Protein AF-A0A9R0BGF8-F1 (afdb_monomer_lite)

InterPro domains:
  IPR000837 AP-1 transcription factor [PTHR23351] (15-98)
  IPR004827 Basic-leucine zipper domain [PF00170] (15-69)
  IPR004827 Basic-leucine zipper domain [PS00036] (18-33)
  IPR004827 Basic-leucine zipper domain [PS50217] (13-76)
  IPR004827 Basic-leucine zipper domain [SM00338] (5-75)

Sequence (100 aa):
MQQFEKVKAKFFYQQKKRRREKNKVAAARCRNRKKERTDLLQKESERLETLNSELKSQIEELKSERQQLIVMLNLHRPTCIVRTDSVKSPESDQRSEQSD

pLDDT: mean 86.66, std 18.01, range [37.84, 98.69]

Secondary structure (DSSP, 8-state):
-HHHHHHHHHHHHHHHHHHHHHHHHHHHHHHHHHHHHHHHHHHHHHHHHHHHHHHHHHHHHHHHHHHHHHHHHHHHGGG-SS-------S-SSTTSSS--

Foldseek 3Di:
DVVVVVVVVVVVVVVVVVVVVVVVVVVVVVVVVVVVVVVVVVVVVVVVVVVVVVVVVVVVVVVVVVVVVVVVCVVCQVVDPPHDPDDDDPDPPPPPPPDD

Structure (mmCIF, N/CA/C/O backbone):
data_AF-A0A9R0BGF8-F1
#
_entry.id   AF-A0A9R0BGF8-F1
#
loop_
_atom_site.group_PDB
_atom_site.id
_atom_site.type_symbol
_atom_site.label_atom_id
_atom_site.label_alt_id
_atom_site.label_comp_id
_atom_site.label_asym_id
_atom_site.label_entity_id
_atom_site.label_seq_id
_atom_site.pdbx_PDB_ins_code
_atom_site.Cartn_x
_atom_site.Cartn_y
_atom_site.Cartn_z
_atom_site.occupancy
_atom_site.B_iso_or_equiv
_atom_site.auth_seq_id
_atom_site.auth_comp_id
_atom_site.auth_asym_id
_atom_site.auth_atom_id
_atom_site.pdbx_PDB_model_num
ATOM 1 N N . MET A 1 1 ? -30.826 -5.727 58.656 1.00 68.19 1 MET A N 1
ATOM 2 C CA . MET A 1 1 ? -31.056 -6.473 57.396 1.00 68.19 1 MET A CA 1
ATOM 3 C C . MET A 1 1 ? -31.217 -5.540 56.190 1.00 68.19 1 MET A C 1
ATOM 5 O O . MET A 1 1 ? -30.291 -5.474 55.395 1.00 68.19 1 MET A O 1
ATOM 9 N N . GLN A 1 2 ? -32.278 -4.728 56.087 1.00 78.38 2 GLN A N 1
ATOM 10 C CA . GLN A 1 2 ? -32.541 -3.889 54.893 1.00 78.38 2 GLN A CA 1
ATOM 11 C C . GLN A 1 2 ? -31.428 -2.891 54.507 1.00 78.38 2 GLN A C 1
ATOM 13 O O . GLN A 1 2 ? -31.187 -2.652 53.325 1.00 78.38 2 GLN A O 1
ATOM 18 N N . GLN A 1 3 ? -30.720 -2.304 55.478 1.00 79.50 3 GLN A N 1
ATOM 19 C CA . GLN A 1 3 ? -29.627 -1.366 55.175 1.00 79.50 3 GLN A CA 1
ATOM 20 C C . GLN A 1 3 ? -28.434 -2.054 54.492 1.00 79.50 3 GLN A C 1
ATOM 22 O O . GLN A 1 3 ? -27.812 -1.483 53.599 1.00 79.50 3 GLN A O 1
ATOM 27 N N . PHE A 1 4 ? -28.149 -3.306 54.855 1.00 88.50 4 PHE A N 1
ATOM 28 C CA . PHE A 1 4 ? -27.054 -4.080 54.273 1.00 88.50 4 PHE A CA 1
ATOM 29 C C . PHE A 1 4 ? -27.334 -4.436 52.805 1.00 88.50 4 PHE A C 1
ATOM 31 O O . PHE A 1 4 ? -26.458 -4.311 51.950 1.00 88.50 4 PHE A O 1
ATOM 38 N N . GLU A 1 5 ? -28.580 -4.791 52.485 1.00 89.94 5 GLU A N 1
ATOM 39 C CA . GLU A 1 5 ? -29.010 -5.067 51.110 1.00 89.94 5 GLU A CA 1
ATOM 40 C C . GLU A 1 5 ? -28.903 -3.832 50.211 1.00 89.94 5 GLU A C 1
ATOM 42 O O . GLU A 1 5 ? -28.400 -3.931 49.091 1.00 89.94 5 GLU A O 1
ATOM 47 N N . LYS A 1 6 ? -29.282 -2.649 50.714 1.00 88.56 6 LYS A N 1
ATOM 48 C CA . LYS A 1 6 ? -29.129 -1.378 49.983 1.00 88.56 6 LYS A CA 1
ATOM 49 C C . LYS A 1 6 ? -27.664 -1.061 49.680 1.00 88.56 6 LYS A C 1
ATOM 51 O O . LYS A 1 6 ? -27.336 -0.676 48.556 1.00 88.56 6 LYS A O 1
ATOM 56 N N . VAL A 1 7 ? -26.769 -1.253 50.652 1.00 91.94 7 VAL A N 1
ATOM 57 C CA . VAL A 1 7 ? -25.321 -1.052 50.463 1.00 91.94 7 VAL A CA 1
ATOM 58 C C . VAL A 1 7 ? -24.765 -2.040 49.434 1.00 91.94 7 VAL A C 1
ATOM 60 O O . VAL A 1 7 ? -24.049 -1.635 48.516 1.00 91.94 7 VAL A O 1
ATOM 63 N N . LYS A 1 8 ? -25.155 -3.315 49.520 1.00 93.44 8 LYS A N 1
ATOM 64 C CA . LYS A 1 8 ? -24.762 -4.364 48.572 1.00 93.44 8 LYS A CA 1
ATOM 65 C C . LYS A 1 8 ? -25.254 -4.063 47.149 1.00 93.44 8 LYS A C 1
ATOM 67 O O . LYS A 1 8 ? -24.479 -4.154 46.197 1.00 93.44 8 LYS A O 1
ATOM 72 N N . ALA A 1 9 ? -26.503 -3.621 46.996 1.00 93.88 9 ALA A N 1
ATOM 73 C CA . ALA A 1 9 ? -27.067 -3.207 45.710 1.00 93.88 9 ALA A CA 1
ATOM 74 C C . ALA A 1 9 ? -26.315 -2.006 45.110 1.00 93.88 9 ALA A C 1
ATOM 76 O O . ALA A 1 9 ? -25.961 -2.017 43.927 1.00 93.88 9 ALA A O 1
ATOM 77 N N . LYS A 1 10 ? -25.992 -0.998 45.933 1.00 94.38 10 LYS A N 1
ATOM 78 C CA . LYS A 1 10 ? -25.202 0.169 45.514 1.00 94.38 10 LYS A CA 1
ATOM 79 C C . LYS A 1 10 ? -23.789 -0.228 45.078 1.00 94.38 10 LYS A C 1
ATOM 81 O O . LYS A 1 10 ? -23.316 0.256 44.050 1.00 94.38 10 LYS A O 1
ATOM 86 N N . PHE A 1 11 ? -23.134 -1.140 45.798 1.00 95.31 11 PHE A N 1
ATOM 87 C CA . PHE A 1 11 ? -21.822 -1.673 45.424 1.00 95.31 11 PHE A CA 1
ATOM 88 C C . PHE A 1 11 ? -21.857 -2.386 44.064 1.00 95.31 11 PHE A C 1
ATOM 90 O O . PHE A 1 11 ? -21.073 -2.052 43.171 1.00 95.31 11 PHE A O 1
ATOM 97 N N . PHE A 1 12 ? -22.806 -3.305 43.856 1.00 95.38 12 PHE A N 1
ATOM 98 C CA . PHE A 1 12 ? -22.942 -4.013 42.580 1.00 95.38 12 PHE A CA 1
ATOM 99 C C . PHE A 1 12 ? -23.253 -3.076 41.413 1.00 95.38 12 PHE A C 1
ATOM 101 O O . PHE A 1 12 ? -22.699 -3.248 40.324 1.00 95.38 12 PHE A O 1
ATOM 108 N N . TYR A 1 13 ? -24.090 -2.059 41.631 1.00 96.69 13 TYR A N 1
ATOM 109 C CA . TYR A 1 13 ? -24.364 -1.034 40.627 1.00 96.69 13 TYR A CA 1
ATOM 110 C C . TYR A 1 13 ? -23.085 -0.289 40.217 1.00 96.69 13 TYR A C 1
ATOM 112 O O . TYR A 1 13 ? -22.776 -0.195 39.025 1.00 96.69 13 TYR A O 1
ATOM 120 N N . GLN A 1 14 ? -22.287 0.161 41.190 1.00 97.19 14 GLN A N 1
ATOM 121 C CA . GLN A 1 14 ? -21.020 0.848 40.925 1.00 97.19 14 GLN A CA 1
ATOM 122 C C . GLN A 1 14 ? -20.009 -0.066 40.221 1.00 97.19 14 GLN A C 1
ATOM 124 O O . GLN A 1 14 ? -19.338 0.352 39.274 1.00 97.19 14 GLN A O 1
ATOM 129 N N . GLN A 1 15 ? -19.937 -1.342 40.606 1.00 97.50 15 GLN A N 1
ATOM 130 C CA . GLN A 1 15 ? -19.053 -2.308 39.959 1.00 97.50 15 GLN A CA 1
ATOM 131 C C . GLN A 1 15 ? -19.481 -2.606 38.513 1.00 97.50 15 GLN A C 1
ATOM 133 O O . GLN A 1 15 ? -18.630 -2.666 37.619 1.00 97.50 15 GLN A O 1
ATOM 138 N N . LYS A 1 16 ? -20.792 -2.718 38.251 1.00 97.69 16 LYS A N 1
ATOM 139 C CA . LYS A 1 16 ? -21.359 -2.855 36.900 1.00 97.69 16 LYS A CA 1
ATOM 140 C C . LYS A 1 16 ? -21.056 -1.623 36.047 1.00 97.69 16 LYS A C 1
ATOM 142 O O . LYS A 1 16 ? -20.615 -1.785 34.909 1.00 97.69 16 LYS A O 1
ATOM 147 N N . LYS A 1 17 ? -21.210 -0.413 36.597 1.00 97.88 17 LYS A N 1
ATOM 148 C CA . LYS A 1 17 ? -20.850 0.844 35.923 1.00 97.88 17 LYS A CA 1
ATOM 149 C C . LYS A 1 17 ? -19.366 0.858 35.550 1.00 97.88 17 LYS A C 1
ATOM 151 O O . LYS A 1 17 ? -19.035 1.025 34.381 1.00 97.88 17 LYS A O 1
ATOM 156 N N . ARG A 1 18 ? -18.472 0.544 36.493 1.00 97.75 18 ARG A N 1
ATOM 157 C CA . ARG A 1 18 ? -17.022 0.485 36.236 1.00 97.75 18 ARG A CA 1
ATOM 158 C C . ARG A 1 18 ? -16.649 -0.547 35.166 1.00 97.75 18 ARG A C 1
ATOM 160 O O . ARG A 1 18 ? -15.766 -0.294 34.352 1.00 97.75 18 ARG A O 1
ATOM 167 N N . ARG A 1 19 ? -17.312 -1.711 35.145 1.00 98.31 19 ARG A N 1
ATOM 168 C CA . ARG A 1 19 ? -17.120 -2.723 34.089 1.00 98.31 19 ARG A CA 1
ATOM 169 C C . ARG A 1 19 ? -17.556 -2.211 32.716 1.00 98.31 19 ARG A C 1
ATOM 171 O O . ARG A 1 19 ? -16.839 -2.450 31.749 1.00 98.31 19 ARG A O 1
ATOM 178 N N . ARG A 1 20 ? -18.688 -1.504 32.629 1.00 98.38 20 ARG A N 1
ATOM 179 C CA . ARG A 1 20 ? -19.172 -0.901 31.376 1.00 98.38 20 ARG A CA 1
ATOM 180 C C . ARG A 1 20 ? -18.212 0.157 30.850 1.00 98.38 20 ARG A C 1
ATOM 182 O O . ARG A 1 20 ? -17.850 0.083 29.685 1.00 98.38 20 ARG A O 1
ATOM 189 N N . GLU A 1 21 ? -17.728 1.054 31.707 1.00 97.75 21 GLU A N 1
ATOM 190 C CA . GLU A 1 21 ? -16.747 2.068 31.294 1.00 97.75 21 GLU A CA 1
ATOM 191 C C . GLU A 1 21 ? -15.447 1.430 30.786 1.00 97.75 21 GLU A C 1
ATOM 193 O O . GLU A 1 21 ? -14.943 1.792 29.724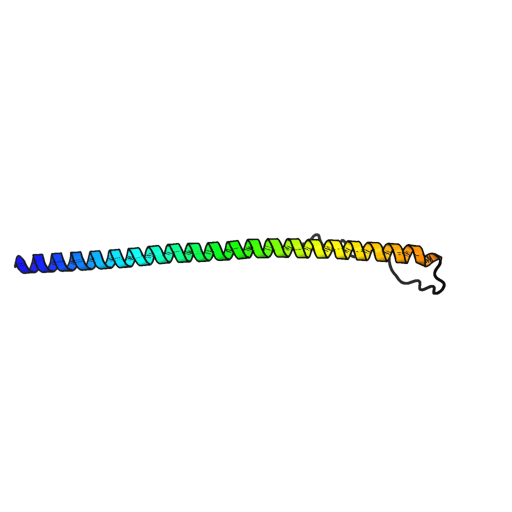 1.00 97.75 21 GLU A O 1
ATOM 198 N N . LYS A 1 22 ? -14.940 0.394 31.470 1.00 98.38 22 LYS A N 1
ATOM 199 C CA . LYS A 1 22 ? -13.776 -0.365 30.985 1.00 98.38 22 LYS A CA 1
ATOM 200 C C . LYS A 1 22 ? -14.028 -1.024 29.631 1.00 98.38 22 LYS A C 1
ATOM 202 O O . LYS A 1 22 ? -13.171 -0.959 28.754 1.00 98.38 22 LYS A O 1
ATOM 207 N N . ASN A 1 23 ? -15.186 -1.659 29.453 1.00 98.31 23 ASN A N 1
ATOM 208 C CA . ASN A 1 23 ? -15.535 -2.304 28.191 1.00 98.31 23 ASN A CA 1
ATOM 209 C C . ASN A 1 23 ? -15.720 -1.281 27.061 1.00 98.31 23 ASN A C 1
ATOM 211 O O . ASN A 1 23 ? -15.255 -1.533 25.957 1.00 98.31 23 ASN A O 1
ATOM 215 N N . LYS A 1 24 ? -16.289 -0.104 27.346 1.00 98.56 24 LYS A N 1
ATOM 216 C CA . LYS A 1 24 ? -16.409 1.009 26.395 1.00 98.56 24 LYS A CA 1
ATOM 217 C C . LYS A 1 24 ? -15.039 1.432 25.862 1.00 98.56 24 LYS A C 1
ATOM 219 O O . LYS A 1 24 ? -14.852 1.514 24.650 1.00 98.56 24 LYS A O 1
ATOM 224 N N . VAL A 1 25 ? -14.062 1.626 26.751 1.00 98.38 25 VAL A N 1
ATOM 225 C CA . VAL A 1 25 ? -12.685 1.969 26.357 1.00 98.38 25 VAL A CA 1
ATOM 226 C C . VAL A 1 25 ? -12.021 0.818 25.596 1.00 98.38 25 VAL A C 1
ATOM 228 O O . VAL A 1 25 ? -11.376 1.052 24.577 1.00 98.38 25 VAL A O 1
ATOM 231 N N . ALA A 1 26 ? -12.194 -0.427 26.044 1.00 98.62 26 ALA A N 1
ATOM 232 C CA . ALA A 1 26 ? -11.631 -1.593 25.363 1.00 98.62 26 ALA A CA 1
ATOM 233 C C . ALA A 1 26 ? -12.206 -1.774 23.946 1.00 98.62 26 ALA A C 1
ATOM 235 O O . ALA A 1 26 ? -11.452 -2.026 23.010 1.00 98.62 26 ALA A O 1
ATOM 236 N N . ALA A 1 27 ? -13.516 -1.581 23.771 1.00 98.62 27 ALA A N 1
ATOM 237 C CA . ALA A 1 27 ? -14.184 -1.641 22.476 1.00 98.62 27 ALA A CA 1
ATOM 238 C C . ALA A 1 27 ? -13.696 -0.528 21.540 1.00 98.62 27 ALA A C 1
ATOM 240 O O . ALA A 1 27 ? -13.398 -0.803 20.380 1.00 98.62 27 ALA A O 1
ATOM 241 N N . ALA A 1 28 ? -13.544 0.702 22.045 1.00 98.56 28 ALA A N 1
ATOM 242 C CA . ALA A 1 28 ? -12.968 1.805 21.276 1.00 98.56 28 ALA A CA 1
ATOM 243 C C . ALA A 1 28 ? -11.525 1.498 2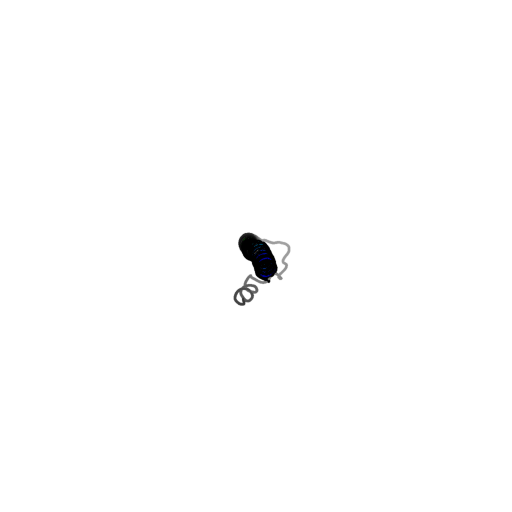0.841 1.00 98.56 28 ALA A C 1
ATOM 245 O O . ALA A 1 28 ? -11.201 1.620 19.664 1.00 98.56 28 ALA A O 1
ATOM 246 N N . ARG A 1 29 ? -10.679 1.000 21.754 1.00 98.62 29 ARG A N 1
ATOM 247 C CA . ARG A 1 29 ? -9.301 0.586 21.433 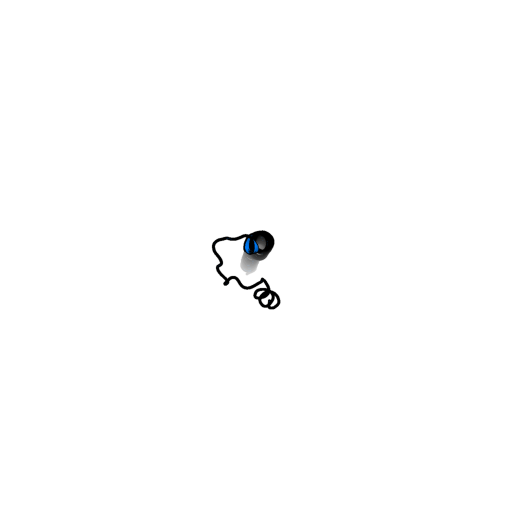1.00 98.62 29 ARG A CA 1
ATOM 248 C C . ARG A 1 29 ? -9.254 -0.543 20.405 1.00 98.62 29 ARG A C 1
ATOM 250 O O . ARG A 1 29 ? -8.411 -0.512 19.520 1.00 98.62 29 ARG A O 1
ATOM 257 N N . CYS A 1 30 ? -10.145 -1.527 20.504 1.00 98.62 30 CYS A N 1
ATOM 258 C CA . CYS A 1 30 ? -10.234 -2.621 19.537 1.00 98.62 30 CYS A CA 1
ATOM 259 C C . CYS A 1 30 ? -10.607 -2.105 18.139 1.00 98.62 30 CYS A C 1
ATOM 261 O O . CYS A 1 30 ? -9.935 -2.442 17.165 1.00 98.62 30 CYS A O 1
ATOM 263 N N . ARG A 1 31 ? -11.621 -1.234 18.049 1.00 98.62 31 ARG A N 1
ATOM 264 C CA . ARG A 1 31 ? -12.023 -0.591 16.789 1.00 98.62 31 ARG A CA 1
ATOM 265 C C . ARG A 1 31 ? -10.892 0.249 16.197 1.00 98.62 31 ARG A C 1
ATOM 267 O O . ARG A 1 31 ? -10.606 0.095 15.016 1.00 98.62 31 ARG A O 1
ATOM 274 N N . ASN A 1 32 ? -10.216 1.059 17.014 1.00 98.56 32 ASN A N 1
ATOM 275 C CA . ASN A 1 32 ? -9.098 1.887 16.558 1.00 98.56 32 ASN A CA 1
ATOM 276 C C . ASN A 1 32 ? -7.928 1.039 16.062 1.00 98.56 32 ASN A C 1
ATOM 278 O O . ASN A 1 32 ? -7.479 1.261 14.950 1.00 98.56 32 ASN A O 1
ATOM 282 N N . ARG A 1 33 ? -7.509 0.002 16.800 1.00 98.62 33 ARG A N 1
ATOM 283 C CA . ARG A 1 33 ? -6.440 -0.903 16.341 1.00 98.62 33 ARG A CA 1
ATOM 284 C C . ARG A 1 33 ? -6.784 -1.591 15.024 1.00 98.62 33 ARG A C 1
ATOM 286 O O . ARG A 1 33 ? -5.917 -1.753 14.174 1.00 98.62 33 ARG A O 1
ATOM 293 N N . LYS A 1 34 ? -8.043 -2.014 14.849 1.00 98.56 34 LYS A N 1
ATOM 294 C CA . LYS A 1 34 ? -8.497 -2.605 13.583 1.00 98.56 34 LYS A CA 1
ATOM 295 C C . LYS A 1 34 ? -8.426 -1.584 12.446 1.00 98.56 34 LYS A C 1
ATOM 297 O O . LYS A 1 34 ? -7.955 -1.933 11.367 1.00 98.56 34 LYS A O 1
ATOM 302 N N . LYS A 1 35 ? -8.868 -0.348 12.697 1.00 98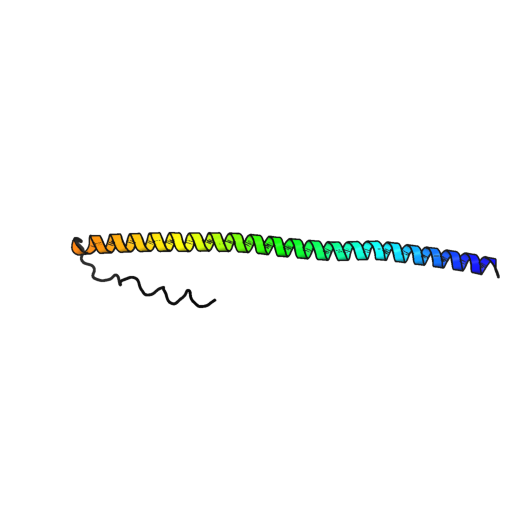.62 35 LYS A N 1
ATOM 303 C CA . LYS A 1 35 ? -8.797 0.749 11.730 1.00 98.62 35 LYS A CA 1
ATOM 304 C C . LYS A 1 35 ? -7.347 1.069 11.365 1.00 98.62 35 LYS A C 1
ATOM 306 O O . LYS A 1 35 ? -7.000 0.937 10.207 1.00 98.62 35 LYS A O 1
ATOM 311 N N . GLU A 1 36 ? -6.494 1.349 12.347 1.00 98.62 36 GLU A N 1
ATOM 312 C CA . GLU A 1 36 ? -5.064 1.633 12.152 1.00 98.62 36 GLU A CA 1
ATOM 313 C C . GLU A 1 36 ? -4.370 0.530 11.349 1.00 98.62 36 GLU A C 1
ATOM 315 O O . GLU A 1 36 ? -3.651 0.822 10.402 1.00 98.62 36 GLU A O 1
ATOM 320 N N . ARG A 1 37 ? -4.627 -0.746 11.667 1.00 98.50 37 ARG A N 1
ATOM 321 C CA . ARG A 1 37 ? -4.070 -1.866 10.897 1.00 98.50 37 ARG A CA 1
ATOM 322 C C . ARG A 1 37 ? -4.528 -1.847 9.438 1.00 98.50 37 ARG A C 1
ATOM 324 O O . ARG A 1 37 ? -3.726 -2.132 8.558 1.00 98.50 37 ARG A O 1
ATOM 331 N N . THR A 1 38 ? -5.802 -1.556 9.196 1.00 98.44 38 THR A N 1
ATOM 332 C CA . THR A 1 38 ? -6.362 -1.510 7.837 1.00 98.44 38 THR A CA 1
ATOM 333 C C . THR A 1 38 ? -5.784 -0.327 7.064 1.00 98.44 38 THR A C 1
ATOM 335 O O . THR A 1 38 ? -5.301 -0.513 5.955 1.00 98.44 38 THR A O 1
ATOM 338 N N . ASP A 1 39 ? -5.734 0.849 7.690 1.00 98.62 39 ASP A N 1
ATOM 339 C CA . ASP A 1 39 ? -5.182 2.072 7.106 1.00 98.62 39 ASP A CA 1
ATOM 340 C C . ASP A 1 39 ? -3.692 1.900 6.753 1.00 98.62 39 ASP A C 1
ATOM 342 O O . ASP A 1 39 ? -3.246 2.365 5.709 1.00 98.62 39 ASP A O 1
ATOM 346 N N . LEU A 1 40 ? -2.914 1.214 7.600 1.00 98.56 40 LEU A N 1
ATOM 347 C CA . LEU A 1 40 ? -1.504 0.911 7.326 1.00 98.56 40 LEU A CA 1
ATOM 348 C C . LEU A 1 40 ? -1.335 -0.030 6.132 1.00 98.56 40 LEU A C 1
ATOM 350 O O . LEU A 1 40 ? -0.516 0.241 5.261 1.00 98.56 40 LEU A O 1
ATOM 354 N N . LEU A 1 41 ? -2.105 -1.121 6.088 1.00 98.69 41 LEU A N 1
ATOM 355 C CA . LEU A 1 41 ? -2.038 -2.075 4.978 1.00 98.69 41 LEU A CA 1
ATOM 356 C C . LEU A 1 41 ? -2.449 -1.427 3.656 1.00 98.69 41 LEU A C 1
ATOM 358 O O . LEU A 1 41 ? -1.810 -1.671 2.640 1.00 98.69 41 LEU A O 1
ATOM 362 N N . GLN A 1 42 ? -3.479 -0.582 3.677 1.00 98.56 42 GLN A N 1
ATOM 363 C CA . GLN A 1 42 ? -3.927 0.119 2.483 1.00 98.56 42 GLN A CA 1
ATOM 364 C C . GLN A 1 42 ? -2.864 1.094 1.964 1.00 98.56 42 GLN A C 1
ATOM 366 O O . GLN A 1 42 ? -2.520 1.038 0.788 1.00 98.56 42 GLN A O 1
ATOM 371 N N . LYS A 1 43 ? -2.275 1.916 2.842 1.00 98.62 43 LYS A N 1
ATOM 372 C CA . LYS A 1 43 ? -1.181 2.822 2.457 1.00 98.62 43 LYS A CA 1
ATOM 373 C C . LYS A 1 43 ? 0.021 2.078 1.888 1.00 98.62 43 LYS A C 1
ATOM 375 O O . LYS A 1 43 ? 0.644 2.555 0.947 1.00 98.62 43 LYS A O 1
ATOM 380 N N . GLU A 1 44 ? 0.359 0.928 2.465 1.00 98.50 44 GLU A N 1
ATOM 381 C CA . GLU A 1 44 ? 1.465 0.116 1.963 1.00 98.50 44 GLU A CA 1
ATOM 382 C C . GLU A 1 44 ? 1.144 -0.500 0.594 1.00 98.50 44 GLU A C 1
ATOM 384 O O . GLU A 1 44 ? 2.017 -0.510 -0.269 1.00 98.50 44 GLU A O 1
ATOM 389 N N . SER A 1 45 ? -0.102 -0.933 0.355 1.00 98.62 45 SER A N 1
ATOM 390 C CA . SER A 1 45 ? -0.557 -1.387 -0.971 1.00 98.62 45 SER A CA 1
ATOM 391 C C . SER A 1 45 ? -0.411 -0.281 -2.013 1.00 98.62 45 SER A C 1
ATOM 393 O O . SER A 1 45 ? 0.261 -0.475 -3.020 1.00 98.62 45 SER A O 1
ATOM 395 N N . GLU A 1 46 ? -0.950 0.906 -1.729 1.00 98.56 46 GLU A N 1
ATOM 396 C CA . GLU A 1 46 ? -0.891 2.068 -2.626 1.00 98.56 46 GLU A CA 1
ATOM 397 C C . GLU A 1 46 ? 0.565 2.470 -2.933 1.00 98.56 46 GLU A C 1
ATOM 399 O O . GLU A 1 46 ? 0.928 2.754 -4.079 1.00 98.56 46 GLU A O 1
ATOM 404 N N . ARG A 1 47 ? 1.436 2.436 -1.915 1.00 98.50 47 ARG A N 1
ATOM 405 C CA . ARG A 1 47 ? 2.870 2.713 -2.066 1.00 98.50 47 ARG A CA 1
ATOM 406 C C . ARG A 1 47 ? 3.553 1.685 -2.969 1.00 98.50 47 ARG A C 1
ATOM 408 O O . ARG A 1 47 ? 4.345 2.063 -3.830 1.00 98.50 47 ARG A O 1
ATOM 415 N N . LEU A 1 48 ? 3.279 0.397 -2.759 1.00 98.62 48 LEU A N 1
ATOM 416 C CA . LEU A 1 48 ? 3.858 -0.684 -3.556 1.00 98.62 48 LEU A CA 1
ATOM 417 C C . LEU A 1 48 ? 3.350 -0.663 -5.000 1.00 98.62 48 LEU A C 1
ATOM 419 O O . LEU A 1 48 ? 4.142 -0.885 -5.908 1.00 98.62 48 LEU A O 1
ATOM 423 N N . GLU A 1 49 ? 2.073 -0.359 -5.225 1.00 98.38 49 GLU A N 1
ATOM 424 C CA . GLU A 1 49 ? 1.495 -0.202 -6.565 1.00 98.38 49 GLU A CA 1
ATOM 425 C C . GLU A 1 49 ? 2.164 0.938 -7.333 1.00 98.38 49 GLU A C 1
ATOM 427 O O . GLU A 1 49 ? 2.575 0.749 -8.479 1.00 98.38 49 GLU A O 1
ATOM 432 N N . THR A 1 50 ? 2.353 2.084 -6.672 1.00 98.44 50 THR A N 1
ATOM 433 C CA . THR A 1 50 ? 3.059 3.234 -7.254 1.00 98.44 50 THR A CA 1
ATOM 434 C C . THR A 1 50 ? 4.483 2.842 -7.643 1.00 98.44 50 THR A C 1
ATOM 436 O O . THR A 1 50 ? 4.854 2.951 -8.811 1.00 98.44 50 THR A O 1
ATOM 439 N N . LEU A 1 51 ? 5.251 2.277 -6.706 1.00 98.44 51 LEU A N 1
ATOM 440 C CA . LEU A 1 51 ? 6.637 1.876 -6.957 1.00 98.44 51 LEU A CA 1
ATOM 441 C C . LEU A 1 51 ? 6.747 0.812 -8.060 1.00 98.44 51 LEU A C 1
ATOM 443 O O . LEU A 1 51 ? 7.656 0.856 -8.881 1.00 98.44 51 LEU A O 1
ATOM 447 N N . ASN A 1 52 ? 5.818 -0.142 -8.102 1.00 98.25 52 ASN A N 1
ATOM 448 C CA . ASN A 1 52 ? 5.775 -1.161 -9.146 1.00 98.25 52 ASN A CA 1
ATOM 449 C C . ASN A 1 52 ? 5.533 -0.530 -10.525 1.00 98.25 52 ASN A C 1
ATOM 451 O O . ASN A 1 52 ? 6.220 -0.870 -11.485 1.00 98.25 52 ASN A O 1
ATOM 455 N N . SER A 1 53 ? 4.608 0.430 -10.621 1.00 98.12 53 SER A N 1
ATOM 456 C CA . SER A 1 53 ? 4.351 1.149 -11.873 1.00 98.12 53 SER A CA 1
ATOM 457 C C . SER A 1 53 ? 5.571 1.951 -12.347 1.00 98.12 53 SER A C 1
ATOM 459 O O . SER A 1 53 ? 5.919 1.889 -13.525 1.00 98.12 53 SER A O 1
ATOM 461 N N . GLU A 1 54 ? 6.277 2.614 -11.427 1.00 98.38 54 GLU A N 1
ATOM 462 C CA . GLU A 1 54 ? 7.498 3.371 -11.722 1.00 98.38 54 GLU A CA 1
ATOM 463 C C . GLU A 1 54 ? 8.623 2.456 -12.214 1.00 98.38 54 GLU A C 1
ATOM 465 O O . GLU A 1 54 ? 9.239 2.728 -13.243 1.00 98.38 54 GLU A O 1
ATOM 470 N N . LEU A 1 55 ? 8.863 1.339 -11.520 1.00 98.44 55 LEU A N 1
ATOM 471 C CA . LEU A 1 55 ? 9.880 0.364 -11.916 1.00 98.44 55 LEU A CA 1
ATOM 472 C C . LEU A 1 55 ? 9.560 -0.267 -13.273 1.00 98.44 55 LEU A C 1
ATOM 474 O O . LEU A 1 55 ? 10.458 -0.424 -14.096 1.00 98.44 55 LEU A O 1
ATOM 478 N N . LYS A 1 56 ? 8.290 -0.589 -13.541 1.00 97.69 56 LYS A N 1
ATOM 479 C CA . LYS A 1 56 ? 7.860 -1.085 -14.855 1.00 97.69 56 LYS A CA 1
ATOM 480 C C . LYS A 1 56 ? 8.106 -0.057 -15.960 1.00 97.69 56 LYS A C 1
ATOM 482 O O . LYS A 1 56 ? 8.603 -0.441 -17.013 1.00 97.69 56 LYS A O 1
ATOM 487 N N . SER A 1 57 ? 7.833 1.228 -15.717 1.00 98.06 57 SER A N 1
ATOM 488 C CA . SER A 1 57 ? 8.150 2.298 -16.680 1.00 98.06 57 SER A CA 1
ATOM 489 C C . SER A 1 57 ? 9.648 2.366 -16.969 1.00 98.06 57 SER A C 1
ATOM 491 O O . SER A 1 57 ? 10.051 2.337 -18.128 1.00 98.06 57 SER A O 1
ATOM 493 N N . GLN A 1 58 ? 10.482 2.362 -15.923 1.00 98.31 58 GLN A N 1
ATOM 494 C CA . GLN A 1 58 ? 11.941 2.397 -16.072 1.00 98.31 58 GLN A CA 1
ATOM 495 C C . GLN A 1 58 ? 12.472 1.184 -16.845 1.00 98.31 58 GLN A C 1
ATOM 497 O O . GLN A 1 58 ? 13.380 1.319 -17.662 1.00 98.31 58 GLN A O 1
ATOM 502 N N . ILE A 1 59 ? 11.902 -0.005 -16.624 1.00 97.81 59 ILE A N 1
ATOM 503 C CA . ILE A 1 59 ? 12.257 -1.209 -17.385 1.00 97.81 59 ILE A CA 1
ATOM 504 C C . ILE A 1 59 ? 11.948 -1.019 -18.873 1.00 97.81 59 ILE A C 1
A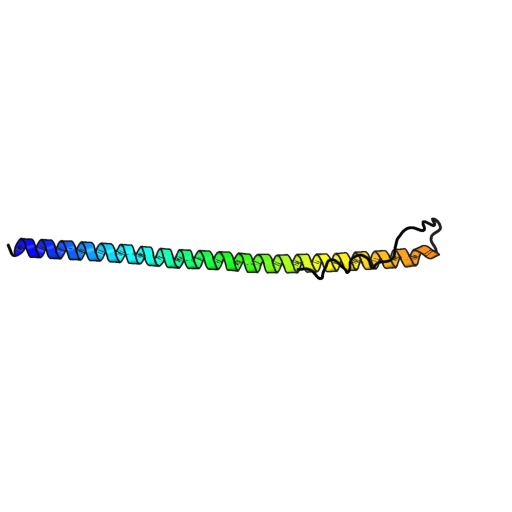TOM 506 O O . ILE A 1 59 ? 12.801 -1.316 -19.710 1.00 97.81 59 ILE A O 1
ATOM 510 N N . GLU A 1 60 ? 10.762 -0.519 -19.216 1.00 97.50 60 GLU A N 1
ATOM 511 C CA . GLU A 1 60 ? 10.376 -0.300 -20.614 1.00 97.50 60 GLU A CA 1
ATOM 512 C C . GLU A 1 60 ? 11.218 0.787 -21.293 1.00 97.50 60 GLU A C 1
ATOM 514 O O . GLU A 1 60 ? 11.649 0.615 -22.436 1.00 97.50 60 GLU A O 1
ATOM 519 N N . GLU A 1 61 ? 11.539 1.866 -20.579 1.00 97.88 61 GLU A N 1
ATOM 520 C CA . GLU A 1 61 ? 12.452 2.911 -21.053 1.00 97.88 61 GLU A CA 1
ATOM 521 C C . GLU A 1 61 ? 13.840 2.333 -21.367 1.00 97.88 61 GLU A C 1
ATOM 523 O O . GLU A 1 61 ? 14.334 2.476 -22.488 1.00 97.88 61 GLU A O 1
ATOM 528 N N . LEU A 1 62 ? 14.427 1.575 -20.435 1.00 98.00 62 LEU A N 1
ATOM 529 C CA . LEU A 1 62 ? 15.736 0.943 -20.624 1.00 98.00 62 LEU A CA 1
ATOM 530 C C . LEU A 1 62 ? 15.734 -0.094 -21.756 1.00 98.00 62 LEU A C 1
ATOM 532 O O . LEU A 1 62 ? 16.704 -0.195 -22.513 1.00 98.00 62 LEU A O 1
ATOM 536 N N . LYS A 1 63 ? 14.654 -0.868 -21.913 1.00 96.44 63 LYS A N 1
ATOM 537 C CA . LYS A 1 63 ? 14.498 -1.793 -23.047 1.00 96.44 63 LYS A CA 1
ATOM 538 C C . LYS A 1 63 ? 14.460 -1.045 -24.377 1.00 96.44 63 LYS A C 1
ATOM 540 O O . LYS A 1 63 ? 15.095 -1.493 -25.336 1.00 96.44 63 LYS A O 1
ATOM 545 N N . SER A 1 64 ? 13.738 0.073 -24.436 1.00 96.25 64 SER A N 1
ATOM 546 C CA . SER A 1 64 ? 13.653 0.925 -25.623 1.00 96.25 64 SER A CA 1
ATOM 547 C C . SER A 1 64 ? 15.022 1.498 -25.988 1.00 96.25 64 SER A C 1
ATOM 549 O O . SER A 1 64 ? 15.469 1.341 -27.126 1.00 96.25 64 SER A O 1
ATOM 551 N N . GLU A 1 65 ? 15.747 2.061 -25.018 1.00 96.81 65 GLU A N 1
ATOM 552 C CA . GLU A 1 65 ? 17.109 2.573 -25.220 1.00 96.81 65 GLU A CA 1
ATOM 553 C C . GLU A 1 65 ? 18.061 1.480 -25.714 1.00 96.81 65 GLU A C 1
ATOM 555 O O . GLU A 1 65 ? 18.769 1.660 -26.709 1.00 96.81 65 GLU A O 1
ATOM 560 N N . ARG A 1 66 ? 18.033 0.300 -25.082 1.00 95.44 66 ARG A N 1
ATOM 561 C CA . ARG A 1 66 ? 18.817 -0.859 -25.523 1.00 95.44 66 ARG A CA 1
ATOM 562 C C . ARG A 1 66 ? 18.508 -1.210 -26.978 1.00 95.44 66 ARG A C 1
ATOM 564 O O . ARG A 1 66 ? 19.429 -1.438 -27.762 1.00 95.44 66 ARG A O 1
ATOM 571 N N . GLN A 1 67 ? 17.230 -1.258 -27.350 1.00 95.25 67 GLN A N 1
ATOM 572 C CA . GLN A 1 67 ? 16.820 -1.587 -28.712 1.00 95.25 67 GLN A CA 1
ATOM 573 C C . GLN A 1 67 ? 17.310 -0.537 -29.719 1.00 95.25 67 GLN A C 1
ATOM 575 O O . GLN A 1 67 ? 17.812 -0.904 -30.782 1.00 95.25 67 GLN A O 1
ATOM 580 N N . GLN A 1 68 ? 17.228 0.750 -29.380 1.00 95.44 68 GLN A N 1
ATOM 581 C CA . GLN A 1 68 ? 17.743 1.837 -30.217 1.00 95.44 68 GLN A CA 1
ATOM 582 C C . GLN A 1 68 ? 19.258 1.720 -30.429 1.00 95.44 68 GLN A C 1
ATOM 584 O O . GLN A 1 68 ? 19.732 1.806 -31.565 1.00 95.44 68 GLN A O 1
ATOM 589 N N . LEU A 1 69 ? 20.016 1.444 -29.364 1.00 94.50 69 LEU A N 1
ATOM 590 C CA . LEU A 1 69 ? 21.464 1.235 -29.444 1.00 94.50 69 LEU A CA 1
ATOM 591 C C . LEU A 1 69 ? 21.820 0.026 -30.318 1.00 94.50 69 LEU A C 1
ATOM 593 O O . LEU A 1 69 ? 22.726 0.113 -31.147 1.00 94.50 69 LEU A O 1
ATOM 597 N N . ILE A 1 70 ? 21.084 -1.084 -30.191 1.00 91.62 70 ILE A N 1
ATOM 598 C CA . ILE A 1 70 ? 21.269 -2.273 -31.036 1.00 91.62 70 ILE A CA 1
ATOM 599 C C . ILE A 1 70 ? 21.031 -1.934 -32.512 1.00 91.62 70 ILE A C 1
ATOM 601 O O . ILE A 1 70 ? 21.828 -2.325 -33.366 1.00 91.62 70 ILE A O 1
ATOM 605 N N . VAL A 1 71 ? 19.965 -1.193 -32.830 1.00 93.19 71 VAL A N 1
ATOM 606 C CA . VAL A 1 71 ? 19.681 -0.763 -34.209 1.00 93.19 71 VAL A CA 1
ATOM 607 C C . VAL A 1 71 ? 20.817 0.104 -34.751 1.00 93.19 71 VAL A C 1
ATOM 609 O O . VAL A 1 71 ? 21.300 -0.148 -35.856 1.00 93.19 71 VAL A O 1
ATOM 612 N N . MET A 1 72 ? 21.290 1.077 -33.969 1.00 92.56 72 MET A N 1
ATOM 613 C CA . MET A 1 72 ? 22.393 1.956 -34.363 1.00 92.56 72 MET A CA 1
ATOM 614 C C . MET A 1 72 ? 23.682 1.168 -34.642 1.00 92.56 72 MET A C 1
ATOM 616 O O . MET A 1 72 ? 24.343 1.394 -35.659 1.00 92.56 72 MET A O 1
ATOM 620 N N . LEU A 1 73 ? 24.016 0.198 -33.785 1.00 89.06 73 LEU A N 1
ATOM 621 C CA . LEU A 1 73 ? 25.170 -0.682 -33.983 1.00 89.06 73 LEU A CA 1
ATOM 622 C C . LEU A 1 73 ? 25.027 -1.539 -35.245 1.00 89.06 73 LEU A C 1
ATOM 624 O O . LEU A 1 73 ? 25.974 -1.650 -36.025 1.00 89.06 73 LEU A O 1
ATOM 628 N N . ASN A 1 74 ? 23.844 -2.111 -35.479 1.00 86.44 74 ASN A N 1
ATOM 629 C CA . ASN A 1 74 ? 23.576 -2.922 -36.664 1.00 86.44 74 ASN A CA 1
ATOM 630 C C . ASN A 1 74 ? 23.692 -2.112 -37.963 1.00 86.44 74 ASN A C 1
ATOM 632 O O . ASN A 1 74 ? 24.231 -2.624 -38.943 1.00 86.44 74 ASN A O 1
ATOM 636 N N . LEU A 1 75 ? 23.250 -0.850 -37.963 1.00 89.38 75 LEU A N 1
ATOM 637 C CA . LEU A 1 75 ? 23.379 0.046 -39.115 1.00 89.38 75 LEU A CA 1
ATOM 638 C C . LEU A 1 75 ? 24.843 0.407 -39.411 1.00 89.38 75 LEU A C 1
ATOM 640 O O . LEU A 1 75 ? 25.238 0.475 -40.573 1.00 89.38 75 LEU A O 1
ATOM 644 N N . HIS A 1 76 ? 25.663 0.612 -38.376 1.00 87.06 76 HIS A N 1
ATOM 645 C CA . HIS A 1 76 ? 27.087 0.914 -38.539 1.00 87.06 76 HIS A CA 1
ATOM 646 C C . HIS A 1 76 ? 27.896 -0.292 -39.047 1.00 87.06 76 HIS A C 1
ATOM 648 O O . HIS A 1 76 ? 28.817 -0.140 -39.853 1.00 87.06 76 HIS A O 1
ATOM 654 N N . ARG A 1 77 ? 27.540 -1.505 -38.609 1.00 80.81 77 ARG A N 1
ATOM 655 C CA . ARG A 1 77 ? 28.277 -2.757 -38.848 1.00 80.81 77 ARG A CA 1
ATOM 656 C C . ARG A 1 77 ? 28.757 -3.011 -40.292 1.00 80.81 77 ARG A C 1
ATOM 658 O O . ARG A 1 77 ? 29.928 -3.357 -40.437 1.00 80.81 77 ARG A O 1
ATOM 665 N N . PRO A 1 78 ? 27.955 -2.832 -41.363 1.00 83.69 78 PRO A N 1
ATOM 666 C CA . PRO A 1 78 ? 28.425 -3.030 -42.742 1.00 83.69 78 PRO A CA 1
ATOM 667 C C . PRO A 1 78 ? 29.532 -2.055 -43.175 1.00 83.69 78 PRO A C 1
ATOM 669 O O . PRO A 1 78 ? 30.287 -2.371 -44.090 1.00 83.69 78 PRO A O 1
ATOM 672 N N . THR A 1 79 ? 29.650 -0.901 -42.513 1.00 83.44 79 THR A N 1
ATOM 673 C CA . THR A 1 79 ? 30.685 0.119 -42.772 1.00 83.44 79 THR A CA 1
ATOM 674 C C . THR A 1 79 ? 31.869 0.040 -41.806 1.00 83.44 79 THR A C 1
ATOM 676 O O . THR A 1 79 ? 32.834 0.791 -41.941 1.00 83.44 79 THR A O 1
ATOM 679 N N . CYS A 1 80 ? 31.809 -0.858 -40.819 1.00 83.12 80 CYS A N 1
ATOM 680 C CA . CYS A 1 80 ? 32.801 -0.940 -39.760 1.00 83.12 80 CYS A CA 1
ATOM 681 C C . CYS A 1 80 ? 34.094 -1.611 -40.252 1.00 83.12 80 CYS A C 1
ATOM 683 O O . CYS A 1 80 ? 34.078 -2.729 -40.770 1.00 83.12 80 CYS A O 1
ATOM 685 N N . ILE A 1 81 ? 35.227 -0.932 -40.051 1.00 78.12 81 ILE A N 1
ATOM 686 C CA . ILE A 1 81 ? 36.566 -1.389 -40.465 1.00 78.12 81 ILE A CA 1
ATOM 687 C C . ILE A 1 81 ? 37.068 -2.530 -39.560 1.00 78.12 81 ILE A C 1
ATOM 689 O O . ILE A 1 81 ? 37.819 -3.399 -39.999 1.00 78.12 81 ILE A O 1
ATOM 693 N N . VAL A 1 82 ? 36.613 -2.567 -38.304 1.00 74.69 82 VAL A N 1
ATOM 694 C CA . VAL A 1 82 ? 36.933 -3.610 -37.322 1.00 74.69 82 VAL A CA 1
ATOM 695 C C . VAL A 1 82 ? 35.824 -4.664 -37.370 1.00 74.69 82 VAL A C 1
ATOM 697 O O . VAL A 1 82 ? 34.842 -4.592 -36.636 1.00 74.69 82 VAL A O 1
ATOM 700 N N . ARG A 1 83 ? 35.922 -5.630 -38.288 1.00 60.12 83 ARG A N 1
ATOM 701 C CA . ARG A 1 83 ? 34.913 -6.693 -38.414 1.00 60.12 83 ARG A CA 1
ATOM 702 C C . ARG A 1 83 ? 35.001 -7.666 -37.240 1.00 60.12 83 ARG A C 1
ATOM 704 O O . ARG A 1 83 ? 35.885 -8.515 -37.201 1.00 60.12 83 ARG A O 1
ATOM 711 N N . THR A 1 84 ? 34.079 -7.544 -36.288 1.00 59.19 84 THR A N 1
ATOM 712 C CA . THR A 1 84 ? 33.813 -8.580 -35.286 1.00 59.19 84 THR A CA 1
ATOM 713 C C . THR A 1 84 ? 32.433 -9.191 -35.539 1.00 59.19 84 THR A C 1
ATOM 715 O O . THR A 1 84 ? 31.375 -8.557 -35.456 1.00 59.19 84 THR A O 1
ATOM 718 N N . ASP A 1 85 ? 32.419 -10.473 -35.888 1.00 57.12 85 ASP A N 1
ATOM 719 C CA . ASP A 1 85 ? 31.224 -11.166 -36.385 1.00 57.12 85 ASP A CA 1
ATOM 720 C C . ASP A 1 85 ? 30.264 -11.595 -35.257 1.00 57.12 85 ASP A C 1
ATOM 722 O O . ASP A 1 85 ? 29.277 -12.283 -35.491 1.00 57.12 85 ASP A O 1
ATOM 726 N N . SER A 1 86 ? 30.464 -11.125 -34.024 1.00 56.91 86 SER A N 1
ATOM 727 C CA . SER A 1 86 ? 29.783 -11.655 -32.837 1.00 56.91 86 SER A CA 1
ATOM 728 C C . SER A 1 86 ? 28.951 -10.618 -32.077 1.00 56.91 86 SER A C 1
ATOM 730 O O . SER A 1 86 ? 29.353 -10.171 -31.013 1.00 56.91 86 SER A O 1
ATOM 732 N N . VAL A 1 87 ? 27.754 -10.298 -32.575 1.00 52.91 87 VAL A N 1
ATOM 733 C CA . VAL A 1 87 ? 26.611 -9.911 -31.723 1.00 52.91 87 VAL A CA 1
ATOM 734 C C . VAL A 1 87 ? 25.357 -10.496 -32.375 1.00 52.91 87 VAL A C 1
ATOM 736 O O . VAL A 1 87 ? 25.060 -10.185 -33.531 1.00 52.91 87 VAL A O 1
ATOM 739 N N . LYS A 1 88 ? 24.695 -11.420 -31.671 1.00 53.38 88 LYS A N 1
ATOM 740 C CA . LYS A 1 88 ? 23.451 -12.082 -32.088 1.00 53.38 88 LYS A CA 1
ATOM 741 C C . LYS A 1 88 ? 22.277 -11.090 -32.011 1.00 53.38 88 LYS A C 1
ATOM 743 O O . LYS A 1 88 ? 22.233 -10.263 -31.106 1.00 53.38 88 LYS A O 1
ATOM 748 N N . SER A 1 89 ? 21.368 -11.194 -32.982 1.00 50.50 89 SER A N 1
ATOM 749 C CA . SER A 1 89 ? 20.140 -10.395 -33.153 1.00 50.50 89 SER A CA 1
ATOM 750 C C . SER A 1 89 ? 19.136 -10.581 -31.989 1.00 50.50 89 SER A C 1
ATOM 752 O O . SER A 1 89 ? 19.222 -11.587 -31.279 1.00 50.50 89 SER A O 1
ATOM 754 N N . PRO A 1 90 ? 18.179 -9.652 -31.786 1.00 54.53 90 PRO A N 1
ATOM 755 C CA . PRO A 1 90 ? 17.436 -9.469 -30.546 1.00 54.53 90 PRO A CA 1
ATOM 756 C C . PRO A 1 90 ? 16.134 -10.285 -30.531 1.00 54.53 90 PRO A C 1
ATOM 758 O O . PRO A 1 90 ? 15.090 -9.769 -30.898 1.00 54.53 90 PRO A O 1
ATOM 761 N N . GLU A 1 91 ? 16.165 -11.546 -30.094 1.00 47.72 91 GLU A N 1
ATOM 762 C CA . GLU A 1 91 ? 14.931 -12.331 -29.845 1.00 47.72 91 GLU A CA 1
ATOM 763 C C . GLU A 1 91 ? 15.016 -13.291 -28.639 1.00 47.72 91 GLU A C 1
ATOM 765 O O . GLU A 1 91 ? 14.142 -14.132 -28.441 1.00 47.72 91 GLU A O 1
ATOM 770 N N . SER A 1 92 ? 16.042 -13.201 -27.789 1.00 47.09 92 SER A N 1
ATOM 771 C CA . SER A 1 92 ? 16.206 -14.155 -26.677 1.00 47.09 92 SER A CA 1
ATOM 772 C C . SER A 1 92 ? 15.467 -13.797 -25.379 1.00 47.09 92 SER A C 1
ATOM 774 O O . SER A 1 92 ? 15.306 -14.680 -24.542 1.00 47.09 92 SER A O 1
ATOM 776 N N . ASP A 1 93 ? 14.955 -12.571 -25.222 1.00 49.94 93 ASP A N 1
ATOM 777 C CA . ASP A 1 93 ? 14.399 -12.104 -23.934 1.00 49.94 93 ASP A CA 1
ATOM 778 C C . ASP A 1 93 ? 12.860 -12.122 -23.850 1.00 49.94 93 ASP A C 1
ATOM 780 O O . ASP A 1 93 ? 12.303 -11.840 -22.796 1.00 49.94 93 ASP A O 1
ATOM 784 N N . GLN A 1 94 ? 12.132 -12.484 -24.915 1.00 48.62 94 GLN A N 1
ATOM 785 C CA . GLN A 1 94 ? 10.655 -12.491 -24.882 1.00 48.62 94 GLN A CA 1
ATOM 786 C C . GLN A 1 94 ? 10.049 -13.652 -24.064 1.00 48.62 94 GLN A C 1
ATOM 788 O O . GLN A 1 94 ? 8.840 -13.693 -23.860 1.00 48.62 94 GLN A O 1
ATOM 793 N N . ARG A 1 95 ? 10.851 -14.615 -23.583 1.00 48.88 95 ARG A N 1
ATOM 794 C CA . ARG A 1 95 ? 10.336 -15.807 -22.876 1.00 48.88 95 ARG A CA 1
ATOM 795 C C . ARG A 1 95 ? 10.151 -15.640 -21.369 1.00 48.88 95 ARG A C 1
ATOM 797 O O . ARG A 1 95 ? 9.525 -16.507 -20.772 1.00 48.88 95 ARG A O 1
ATOM 804 N N . SER A 1 96 ? 10.676 -14.585 -20.748 1.00 47.25 96 SER A N 1
ATOM 805 C CA . SER A 1 96 ? 10.641 -14.448 -19.283 1.00 47.25 96 SER A CA 1
ATOM 806 C C . SER A 1 96 ? 9.495 -13.593 -18.740 1.00 47.25 96 SER A C 1
ATOM 808 O O . SER A 1 96 ? 9.362 -13.494 -17.528 1.00 47.25 96 SER A O 1
ATOM 810 N N . GLU A 1 97 ? 8.660 -12.987 -19.589 1.00 49.00 97 GLU A N 1
ATOM 811 C CA . GLU A 1 97 ? 7.637 -12.018 -19.141 1.00 49.00 97 GLU A CA 1
ATOM 812 C C . GLU A 1 97 ? 6.206 -12.578 -19.106 1.00 49.00 97 GLU A C 1
ATOM 814 O O . GLU A 1 97 ? 5.261 -11.835 -18.865 1.00 49.00 97 GLU A O 1
ATOM 819 N N . GLN A 1 98 ? 6.028 -13.886 -19.328 1.00 45.84 98 GLN A N 1
ATOM 820 C CA . GLN A 1 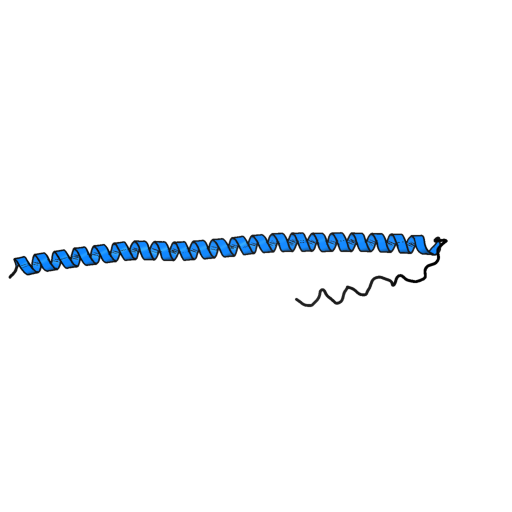98 ? 4.705 -14.531 -19.365 1.00 45.84 98 GLN A CA 1
ATOM 821 C C . GLN A 1 98 ? 4.409 -15.437 -18.156 1.00 45.84 98 GLN A C 1
ATOM 823 O O . GLN A 1 98 ? 3.419 -16.167 -18.163 1.00 45.84 98 GLN A O 1
ATOM 828 N N . SER A 1 99 ? 5.253 -15.421 -17.127 1.00 44.72 99 SER A N 1
ATOM 829 C CA . SER A 1 99 ? 5.058 -16.212 -15.911 1.00 44.72 99 SER A CA 1
ATOM 830 C C . SER A 1 99 ? 5.225 -15.322 -14.687 1.00 44.72 99 SER A C 1
ATOM 832 O O . SER A 1 99 ? 6.327 -15.245 -14.155 1.00 44.72 99 SER A O 1
ATOM 834 N N . ASP A 1 100 ? 4.171 -14.581 -14.349 1.00 37.84 100 ASP A N 1
ATOM 835 C CA . ASP A 1 100 ? 3.659 -14.346 -12.985 1.00 37.84 100 ASP A CA 1
ATOM 836 C C . ASP A 1 100 ? 2.463 -13.375 -13.015 1.00 37.84 100 ASP A C 1
ATOM 838 O O . ASP A 1 100 ? 2.567 -12.296 -13.646 1.00 37.84 100 ASP A O 1
#

Organism: Cyprinus carpio (NCBI:txid7962)

Radius of gyration: 35.72 Å; chains: 1; bounding box: 70×20×100 Å